Protein AF-A0A096BHY2-F1 (afdb_monomer_lite)

Organism: NCBI:txid1156417

Sequence (132 aa):
MKSKLGFTKENIVASLGFAFFVVCPRMAGMMHVISKHSSISMLYTILLGIVVSIPLLMVMVYVFDKAGVWGTLSFCILTDFISALIMKSVSIRAGIETFVIAIFVVIGVKLTPYISSKIIFNEQEKKQEIAK

pLDDT: mean 81.13, std 15.13, range [37.31, 93.56]

Structure (mmCIF, N/CA/C/O backbone):
data_AF-A0A096BHY2-F1
#
_entry.id   AF-A0A096BHY2-F1
#
loop_
_atom_site.group_PDB
_atom_site.id
_atom_site.type_symbol
_atom_site.label_atom_id
_atom_site.label_alt_id
_atom_site.label_comp_id
_atom_site.label_asym_id
_atom_site.label_entity_id
_atom_site.label_seq_id
_atom_site.pdbx_PDB_ins_code
_atom_site.Cartn_x
_atom_site.Cartn_y
_atom_site.Cartn_z
_atom_site.occupancy
_atom_site.B_iso_or_equiv
_atom_site.auth_seq_id
_atom_site.auth_comp_id
_atom_site.auth_asym_id
_atom_site.auth_atom_id
_atom_site.pdbx_PDB_model_num
ATOM 1 N N . MET A 1 1 ? -9.028 19.621 19.488 1.00 42.31 1 MET A N 1
ATOM 2 C CA . M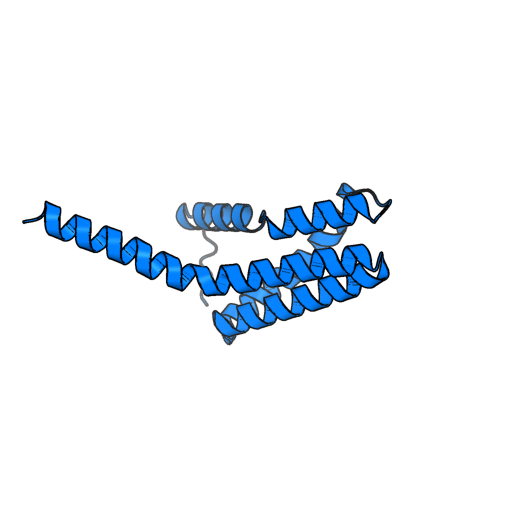ET A 1 1 ? -8.467 18.273 19.720 1.00 42.31 1 MET A CA 1
ATOM 3 C C . MET A 1 1 ? -7.516 18.348 20.911 1.00 42.31 1 MET A C 1
ATOM 5 O O . MET A 1 1 ? -6.440 18.911 20.776 1.00 42.31 1 MET A O 1
ATOM 9 N N . LYS A 1 2 ? -7.935 17.912 22.107 1.00 38.09 2 LYS A N 1
ATOM 10 C CA . LYS A 1 2 ? -7.068 17.923 23.297 1.00 38.09 2 LYS A CA 1
ATOM 11 C C . LYS A 1 2 ? -6.253 16.628 23.260 1.00 38.09 2 LYS A C 1
ATOM 13 O O . LYS A 1 2 ? -6.783 15.569 23.581 1.00 38.09 2 LYS A O 1
ATOM 18 N N . SER A 1 3 ? -5.012 16.690 22.783 1.00 46.00 3 SER A N 1
ATOM 19 C CA . SER A 1 3 ? -4.110 15.539 22.769 1.00 46.00 3 SER A CA 1
ATOM 20 C C . SER A 1 3 ? -3.745 15.174 24.209 1.00 46.00 3 SER A C 1
ATOM 22 O O . SER A 1 3 ? -2.844 15.748 24.815 1.00 46.00 3 SER A O 1
ATOM 24 N N . LYS A 1 4 ? -4.445 14.194 24.789 1.00 51.47 4 LYS A N 1
ATOM 25 C CA . LYS A 1 4 ? -3.861 13.419 25.886 1.00 51.47 4 LYS A CA 1
ATOM 26 C C . LYS A 1 4 ? -2.803 12.518 25.257 1.00 51.47 4 LYS A C 1
ATOM 28 O O . LYS A 1 4 ? -3.075 11.378 24.900 1.00 51.47 4 LYS A O 1
ATOM 33 N N . LEU A 1 5 ? -1.608 13.075 25.077 1.00 52.22 5 LEU A N 1
ATOM 34 C CA . LEU A 1 5 ? -0.400 12.338 24.727 1.00 52.22 5 LEU A CA 1
ATOM 35 C C . LEU A 1 5 ? -0.001 11.499 25.957 1.00 52.22 5 LEU A C 1
ATOM 37 O O . LEU A 1 5 ? 0.875 11.867 26.729 1.00 52.22 5 LEU A O 1
ATOM 41 N N . GLY A 1 6 ? -0.763 10.440 26.223 1.00 57.19 6 GLY A N 1
ATOM 42 C CA . GLY A 1 6 ? -0.562 9.528 27.342 1.00 57.19 6 GLY A CA 1
ATOM 43 C C . GLY A 1 6 ? -0.295 8.127 26.817 1.00 57.19 6 GLY A C 1
ATOM 44 O O . GLY A 1 6 ? -1.021 7.637 25.952 1.00 57.19 6 GLY A O 1
ATOM 45 N N . PHE A 1 7 ? 0.742 7.481 27.338 1.00 66.25 7 PHE A N 1
ATOM 46 C CA . PHE A 1 7 ? 1.096 6.101 27.015 1.00 66.25 7 PHE A CA 1
ATOM 47 C C . PHE A 1 7 ? 0.142 5.146 27.759 1.00 66.25 7 PHE A C 1
ATOM 49 O O . PHE A 1 7 ? 0.489 4.565 28.783 1.00 66.25 7 PHE A O 1
ATOM 56 N N . THR A 1 8 ? -1.114 5.064 27.314 1.00 86.69 8 THR A N 1
ATOM 57 C CA . THR A 1 8 ? -2.103 4.124 27.866 1.00 86.69 8 THR A CA 1
ATOM 58 C C . THR A 1 8 ? -2.066 2.801 27.102 1.00 86.69 8 THR A C 1
ATOM 60 O O . THR A 1 8 ? -1.606 2.746 25.957 1.00 86.69 8 THR A O 1
ATOM 63 N N . LYS A 1 9 ? -2.539 1.712 27.723 1.00 83.81 9 LYS A N 1
ATOM 64 C CA . LYS A 1 9 ? -2.526 0.371 27.110 1.00 83.81 9 LYS A CA 1
ATOM 65 C C . LYS A 1 9 ? -3.289 0.351 25.783 1.00 83.81 9 LYS A C 1
ATOM 67 O O . LYS A 1 9 ? -2.850 -0.283 24.829 1.00 83.81 9 LYS A O 1
ATOM 72 N N . GLU A 1 10 ? -4.384 1.097 25.703 1.00 87.19 10 GLU A N 1
ATOM 73 C CA . GLU A 1 10 ? -5.243 1.197 24.524 1.00 87.19 10 GLU A CA 1
ATOM 74 C C . GLU A 1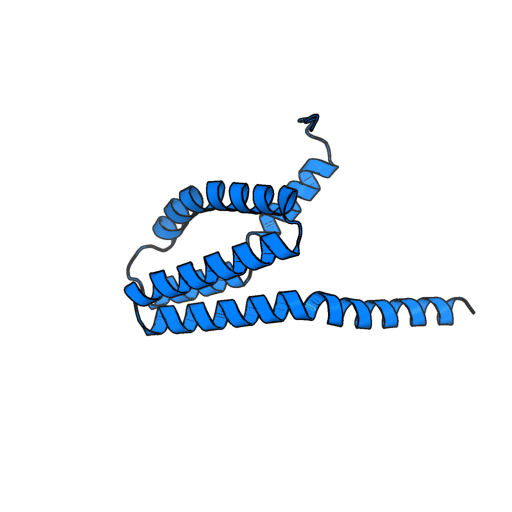 10 ? -4.504 1.864 23.357 1.00 87.19 10 GLU A C 1
ATOM 76 O O . GLU A 1 10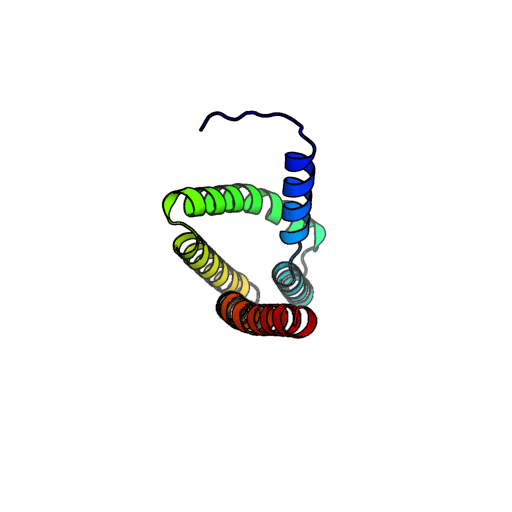 ? -4.551 1.367 22.233 1.00 87.19 10 GLU A O 1
ATOM 81 N N . ASN A 1 11 ? -3.751 2.937 23.630 1.00 83.50 11 ASN A N 1
ATOM 82 C CA . ASN A 1 11 ? -2.966 3.638 22.612 1.00 83.50 11 ASN A CA 1
ATOM 83 C C . ASN A 1 11 ? -1.853 2.751 22.040 1.00 83.50 11 ASN A C 1
ATOM 85 O O . ASN A 1 11 ? -1.595 2.798 20.837 1.00 83.50 11 ASN A O 1
ATOM 89 N N . ILE A 1 12 ? -1.219 1.918 22.872 1.00 88.00 12 ILE A N 1
ATOM 90 C CA . ILE A 1 12 ? -0.191 0.965 22.422 1.00 88.00 12 ILE A CA 1
ATOM 91 C C . ILE A 1 12 ? -0.813 -0.095 21.514 1.00 88.00 12 ILE A C 1
ATOM 93 O O . ILE A 1 12 ? -0.302 -0.338 20.423 1.00 88.00 12 ILE A O 1
ATOM 97 N N . VAL A 1 13 ? -1.926 -0.702 21.936 1.00 91.44 13 VAL A N 1
ATOM 98 C CA . VAL A 1 13 ? -2.605 -1.750 21.158 1.00 91.44 13 VAL A CA 1
ATOM 99 C C . VAL A 1 13 ? -3.096 -1.200 19.818 1.00 91.44 13 VAL A C 1
ATOM 101 O O . VAL A 1 13 ? -2.865 -1.826 18.784 1.00 91.44 13 VAL A O 1
ATOM 104 N N . ALA A 1 14 ? -3.701 -0.010 19.808 1.00 87.31 14 ALA A N 1
ATOM 105 C CA . ALA A 1 14 ? -4.151 0.638 18.579 1.00 87.31 14 ALA A CA 1
ATOM 106 C C . ALA A 1 14 ? -2.980 0.971 17.640 1.00 87.31 14 ALA A C 1
ATOM 108 O O . ALA A 1 14 ? -3.047 0.682 16.445 1.00 87.31 14 ALA A O 1
ATOM 109 N N . SER A 1 15 ? -1.885 1.519 18.180 1.00 87.88 15 SER A N 1
ATOM 110 C CA . SER A 1 15 ? -0.686 1.845 17.394 1.00 87.88 15 SER A CA 1
ATOM 111 C C . SER A 1 15 ? -0.046 0.596 16.796 1.00 87.88 15 SER A C 1
ATOM 113 O O . SER A 1 15 ? 0.351 0.600 15.633 1.00 87.88 15 SER A O 1
ATOM 115 N N . LEU A 1 16 ? 0.022 -0.490 17.566 1.00 90.69 16 LEU A N 1
ATOM 116 C CA . LEU A 1 16 ? 0.590 -1.753 17.112 1.00 90.69 16 LEU A CA 1
ATOM 117 C C . LEU A 1 16 ? -0.289 -2.409 16.039 1.00 90.69 16 LEU A C 1
ATOM 119 O O . LEU A 1 16 ? 0.225 -2.860 15.019 1.00 90.69 16 LEU A O 1
ATOM 123 N N . GLY A 1 17 ? -1.612 -2.402 16.229 1.00 89.00 17 GLY A N 1
ATOM 124 C CA . GLY A 1 17 ? -2.562 -2.874 15.223 1.00 89.00 17 GLY A CA 1
ATOM 125 C C . GLY A 1 17 ? -2.445 -2.095 13.912 1.00 89.00 17 GLY A C 1
ATOM 126 O O . GLY A 1 17 ? -2.377 -2.698 12.842 1.00 89.00 17 GLY A O 1
ATOM 127 N N . PHE A 1 18 ? -2.333 -0.766 13.991 1.00 84.62 18 PHE A N 1
ATOM 128 C CA . PHE A 1 18 ? -2.100 0.072 12.817 1.00 84.62 18 PHE A CA 1
ATOM 129 C C . PHE A 1 18 ? -0.758 -0.247 12.142 1.00 84.62 18 PHE A C 1
ATOM 131 O O . PHE A 1 18 ? -0.718 -0.417 10.926 1.00 84.62 18 PHE A O 1
ATOM 138 N N . ALA A 1 19 ? 0.325 -0.399 12.911 1.00 86.56 19 ALA A N 1
ATOM 139 C CA . ALA A 1 19 ? 1.645 -0.734 12.376 1.00 86.56 19 ALA A CA 1
ATOM 140 C C . ALA A 1 19 ? 1.648 -2.072 11.617 1.00 86.56 19 ALA A C 1
ATOM 142 O O . ALA A 1 19 ? 2.203 -2.153 10.521 1.00 86.56 19 ALA A O 1
ATOM 143 N N . PHE A 1 20 ? 0.982 -3.102 12.147 1.00 85.81 20 PHE A N 1
ATOM 144 C CA . PHE A 1 20 ? 0.826 -4.370 11.433 1.00 85.81 20 PHE A CA 1
ATOM 145 C C . PHE A 1 20 ? -0.058 -4.240 10.193 1.00 85.81 20 PHE A C 1
ATOM 147 O O . PHE A 1 20 ? 0.242 -4.853 9.174 1.00 85.81 20 PHE A O 1
ATOM 154 N N . PHE A 1 21 ? -1.106 -3.416 10.239 1.00 83.31 21 PHE A N 1
ATOM 155 C CA . PHE A 1 21 ? -1.977 -3.198 9.085 1.00 83.31 21 PHE A CA 1
ATOM 156 C C . PHE A 1 21 ? -1.272 -2.475 7.926 1.00 83.31 21 PHE A C 1
ATOM 158 O O . PHE A 1 21 ? -1.571 -2.742 6.763 1.00 83.31 21 PHE A O 1
ATOM 165 N N . VAL A 1 22 ? -0.306 -1.595 8.220 1.00 84.94 22 VAL A N 1
ATOM 166 C CA . VAL A 1 22 ? 0.539 -0.959 7.192 1.00 84.94 22 VAL A CA 1
ATOM 167 C C . VAL A 1 22 ? 1.301 -2.015 6.377 1.00 84.94 22 VAL A C 1
ATOM 169 O O . VAL A 1 22 ? 1.447 -1.862 5.160 1.00 84.94 22 VAL A O 1
ATOM 172 N N . VAL A 1 23 ? 1.712 -3.123 7.008 1.00 86.00 23 VAL A N 1
ATOM 173 C CA . VAL A 1 23 ? 2.281 -4.293 6.323 1.00 86.00 23 VAL A CA 1
ATOM 174 C C . VAL A 1 23 ? 1.150 -5.095 5.673 1.00 86.00 23 VAL A C 1
ATOM 176 O O . VAL A 1 23 ? 0.640 -6.078 6.202 1.00 86.00 23 VAL A O 1
ATOM 179 N N . CYS A 1 24 ? 0.733 -4.643 4.496 1.00 85.44 24 CYS A N 1
ATOM 180 C CA . CYS A 1 24 ? -0.413 -5.183 3.772 1.00 85.44 24 CYS A CA 1
ATOM 181 C C . CYS A 1 24 ? 0.004 -5.934 2.491 1.00 85.44 24 CYS A C 1
ATOM 183 O O . CYS A 1 24 ? 1.081 -5.678 1.935 1.00 85.44 24 CYS A O 1
ATOM 185 N N . PRO A 1 25 ? -0.861 -6.817 1.945 1.00 84.12 25 PRO A N 1
ATOM 186 C CA . PRO A 1 25 ? -0.577 -7.552 0.706 1.00 84.12 25 PRO A CA 1
ATOM 187 C C . PRO A 1 25 ? -0.259 -6.639 -0.489 1.00 84.12 25 PRO A C 1
ATOM 189 O O . PRO A 1 25 ? 0.520 -7.016 -1.361 1.00 84.12 25 PRO A O 1
ATOM 192 N N . ARG A 1 26 ? -0.790 -5.407 -0.516 1.00 87.62 26 ARG A N 1
ATOM 193 C CA . ARG A 1 26 ? -0.460 -4.405 -1.542 1.00 87.62 26 ARG A CA 1
ATOM 194 C C . ARG A 1 26 ? 1.021 -4.012 -1.511 1.00 87.62 26 ARG A C 1
ATOM 196 O O . ARG A 1 26 ? 1.643 -3.913 -2.567 1.00 87.62 26 ARG A O 1
ATOM 203 N N . MET A 1 27 ? 1.596 -3.815 -0.321 1.00 88.81 27 MET A N 1
ATOM 204 C CA . MET A 1 27 ? 3.020 -3.494 -0.169 1.00 88.81 27 MET A CA 1
ATOM 205 C C . MET A 1 27 ? 3.893 -4.667 -0.630 1.00 88.81 27 MET A C 1
ATOM 207 O O . MET A 1 27 ? 4.858 -4.454 -1.364 1.00 88.81 27 MET A O 1
ATOM 211 N N . ALA A 1 28 ? 3.503 -5.900 -0.292 1.00 87.25 28 ALA A N 1
ATOM 212 C CA . ALA A 1 28 ? 4.175 -7.112 -0.764 1.00 87.25 28 ALA A CA 1
ATOM 213 C C . ALA A 1 28 ? 4.119 -7.255 -2.299 1.00 87.25 28 ALA A C 1
ATOM 215 O O . ALA A 1 28 ? 5.125 -7.588 -2.927 1.00 87.25 28 ALA A O 1
ATOM 216 N N . GLY A 1 29 ? 2.977 -6.938 -2.918 1.00 87.50 29 GLY A N 1
ATOM 217 C CA . GLY A 1 29 ? 2.831 -6.922 -4.376 1.00 87.50 29 GLY A CA 1
ATOM 218 C C . GLY A 1 29 ? 3.779 -5.926 -5.048 1.00 87.50 29 GLY A C 1
ATOM 219 O O . GLY A 1 29 ? 4.496 -6.286 -5.977 1.00 87.50 29 GLY A O 1
ATOM 220 N N . MET A 1 30 ? 3.866 -4.696 -4.533 1.00 88.25 30 MET A N 1
ATOM 221 C CA . MET A 1 30 ? 4.806 -3.691 -5.052 1.00 88.25 30 MET A CA 1
ATOM 222 C C . MET A 1 30 ? 6.265 -4.108 -4.878 1.00 88.25 30 MET A C 1
ATOM 224 O O . MET A 1 30 ? 7.075 -3.933 -5.783 1.00 88.25 30 MET A O 1
ATOM 228 N N . MET A 1 31 ? 6.590 -4.705 -3.736 1.00 88.94 31 MET A N 1
ATOM 229 C CA . MET A 1 31 ? 7.901 -5.281 -3.461 1.00 88.94 31 MET A CA 1
ATOM 230 C C . MET A 1 31 ? 8.281 -6.349 -4.499 1.00 88.94 31 MET A C 1
ATOM 232 O O . MET A 1 31 ? 9.383 -6.298 -5.049 1.00 88.94 31 MET A O 1
ATOM 236 N N . HIS A 1 32 ? 7.357 -7.253 -4.839 1.00 88.69 32 HIS A N 1
ATOM 237 C CA . HIS A 1 32 ? 7.566 -8.244 -5.895 1.00 88.69 32 HIS A CA 1
ATOM 238 C C . HIS A 1 32 ? 7.837 -7.583 -7.256 1.00 88.69 32 HIS A C 1
ATOM 240 O O . HIS A 1 32 ? 8.851 -7.887 -7.889 1.00 88.69 32 HIS A O 1
ATOM 246 N N . VAL A 1 33 ? 6.991 -6.630 -7.665 1.00 89.06 33 VAL A N 1
ATOM 247 C CA . VAL A 1 33 ? 7.130 -5.901 -8.939 1.00 89.06 33 VAL A CA 1
ATOM 248 C C . VAL A 1 33 ? 8.487 -5.198 -9.030 1.00 89.06 33 VAL A C 1
ATOM 250 O O . VAL A 1 33 ? 9.185 -5.325 -10.037 1.00 89.06 33 VAL A O 1
ATOM 253 N N . ILE A 1 34 ? 8.896 -4.498 -7.966 1.00 88.12 34 ILE A N 1
ATOM 254 C CA . ILE A 1 34 ? 10.184 -3.797 -7.906 1.00 88.12 34 ILE A CA 1
ATOM 255 C C . ILE A 1 34 ? 11.335 -4.797 -8.016 1.00 88.12 34 ILE A C 1
ATOM 257 O O . ILE A 1 34 ? 12.214 -4.597 -8.844 1.00 88.12 34 ILE A O 1
ATOM 261 N N . SER A 1 35 ? 11.319 -5.894 -7.254 1.00 88.19 35 SER A N 1
ATOM 262 C CA . SER A 1 35 ? 12.403 -6.891 -7.295 1.00 88.19 35 SER A CA 1
ATOM 263 C C . SER A 1 35 ? 12.559 -7.577 -8.656 1.00 88.19 35 SER A C 1
ATOM 265 O O . SER A 1 35 ? 13.652 -7.999 -9.019 1.00 88.19 35 SER A O 1
ATOM 267 N N . LYS A 1 36 ? 11.464 -7.683 -9.416 1.00 86.44 36 LYS A N 1
ATOM 268 C CA . LYS A 1 36 ? 11.421 -8.343 -10.723 1.00 86.44 36 LYS A CA 1
ATOM 269 C C . LYS A 1 36 ? 11.838 -7.420 -11.867 1.00 86.44 36 LYS A C 1
ATOM 271 O O . LYS A 1 36 ? 12.391 -7.888 -12.860 1.00 86.44 36 LYS A O 1
ATOM 276 N N . HIS A 1 37 ? 11.537 -6.127 -11.754 1.00 85.81 37 HIS A N 1
ATOM 277 C CA . HIS A 1 37 ? 11.698 -5.158 -12.840 1.00 85.81 37 HIS A CA 1
ATOM 278 C C . HIS A 1 37 ? 12.734 -4.059 -12.566 1.00 85.81 37 HIS A C 1
ATOM 280 O O . HIS A 1 37 ? 13.014 -3.272 -13.467 1.00 85.81 37 HIS A O 1
ATOM 286 N N . SER A 1 38 ? 13.316 -4.007 -11.368 1.00 80.31 38 SER A N 1
ATOM 287 C CA . SER A 1 38 ? 14.357 -3.055 -10.981 1.00 80.31 38 SER A CA 1
ATOM 288 C C . SER A 1 38 ? 15.605 -3.788 -10.492 1.00 80.31 38 SER A C 1
ATOM 290 O O . SER A 1 38 ? 15.516 -4.793 -9.795 1.00 80.31 38 SER A O 1
ATOM 292 N N . SER A 1 39 ? 16.781 -3.260 -10.830 1.00 78.44 39 SER A N 1
ATOM 293 C CA . SER A 1 39 ? 18.083 -3.752 -10.357 1.00 78.44 39 SER A CA 1
ATOM 294 C C . SER A 1 39 ? 18.539 -3.099 -9.042 1.00 78.44 39 SER A C 1
ATOM 296 O O . SER A 1 39 ? 19.655 -3.339 -8.583 1.00 78.44 39 SER A O 1
ATOM 298 N N . ILE A 1 40 ? 17.700 -2.249 -8.440 1.00 81.38 40 ILE A N 1
ATOM 299 C CA . ILE A 1 40 ? 18.015 -1.498 -7.218 1.00 81.38 40 ILE A CA 1
ATOM 300 C C . ILE A 1 40 ? 17.828 -2.395 -5.989 1.00 81.38 40 ILE A C 1
ATOM 302 O O . ILE A 1 40 ? 16.907 -3.211 -5.932 1.00 81.38 40 ILE A O 1
ATOM 306 N N . SER A 1 41 ? 18.684 -2.227 -4.975 1.00 86.75 41 SER A N 1
ATOM 307 C CA . SER A 1 41 ? 18.539 -2.978 -3.728 1.00 86.75 41 SER A CA 1
ATOM 308 C C . SER A 1 41 ? 17.209 -2.647 -3.041 1.00 86.75 41 SER A C 1
ATOM 310 O O . SER A 1 41 ? 16.851 -1.489 -2.810 1.00 86.75 41 SER A O 1
ATOM 312 N N . MET A 1 42 ? 16.472 -3.697 -2.691 1.00 86.06 42 MET A N 1
ATOM 313 C CA . MET A 1 42 ? 15.131 -3.590 -2.120 1.00 86.06 42 MET A CA 1
ATOM 314 C C . MET A 1 42 ? 15.123 -2.816 -0.796 1.00 86.06 42 MET A C 1
ATOM 316 O O . MET A 1 42 ? 14.240 -1.997 -0.554 1.00 86.06 42 MET A O 1
ATOM 320 N N . LEU A 1 43 ? 16.149 -3.032 0.035 1.00 87.62 43 LEU A N 1
ATOM 321 C CA . LEU A 1 43 ? 16.335 -2.320 1.300 1.00 87.62 43 LEU A CA 1
ATOM 322 C C . LEU A 1 43 ? 16.473 -0.810 1.093 1.00 87.62 43 LEU A C 1
ATOM 324 O O . LEU A 1 43 ? 15.859 -0.038 1.826 1.00 87.62 43 LEU A O 1
ATOM 328 N N . TYR A 1 44 ? 17.237 -0.385 0.085 1.00 88.94 44 TYR A N 1
ATOM 329 C CA . TYR A 1 44 ? 17.428 1.034 -0.195 1.00 88.94 44 TYR A CA 1
ATOM 330 C C . TYR A 1 44 ? 16.133 1.690 -0.685 1.00 88.94 44 TYR A C 1
ATOM 332 O O . TYR A 1 44 ? 15.757 2.761 -0.206 1.00 88.94 44 TYR A O 1
ATOM 340 N N . THR A 1 45 ? 15.401 1.012 -1.576 1.00 88.38 45 THR A N 1
ATOM 341 C CA . THR A 1 45 ? 14.091 1.478 -2.049 1.00 88.38 45 THR A CA 1
ATOM 342 C C . THR A 1 45 ? 13.085 1.618 -0.907 1.00 88.38 45 THR A C 1
ATOM 344 O O . THR A 1 45 ? 12.365 2.613 -0.858 1.00 88.38 45 THR A O 1
ATOM 347 N N . ILE A 1 46 ? 13.052 0.670 0.035 1.00 89.12 46 ILE A N 1
ATOM 348 C CA . ILE A 1 46 ? 12.164 0.743 1.205 1.00 89.12 46 ILE A CA 1
ATOM 349 C C . ILE A 1 46 ? 12.558 1.904 2.113 1.00 89.12 46 ILE A C 1
ATOM 351 O O . ILE A 1 46 ? 11.686 2.665 2.520 1.00 89.12 46 ILE A O 1
ATOM 355 N N . LEU A 1 47 ? 13.848 2.074 2.412 1.00 90.75 47 LEU A N 1
ATOM 356 C CA . LEU A 1 47 ? 14.306 3.122 3.323 1.00 90.75 47 LEU A CA 1
ATOM 357 C C . LEU A 1 47 ? 13.941 4.520 2.800 1.00 90.75 47 LEU A C 1
ATOM 359 O O . LEU A 1 47 ? 13.378 5.325 3.540 1.00 90.75 47 LEU A O 1
ATOM 363 N N . LEU A 1 48 ? 14.184 4.782 1.511 1.00 90.00 48 LEU A N 1
ATOM 364 C CA . LEU A 1 48 ? 13.759 6.030 0.869 1.00 90.00 48 LEU A CA 1
ATOM 365 C C . LEU A 1 48 ? 12.232 6.143 0.780 1.00 90.00 48 LEU A C 1
ATOM 367 O O . LEU A 1 48 ? 11.672 7.213 1.021 1.00 90.00 48 LEU A O 1
ATOM 371 N N . GLY A 1 49 ? 11.552 5.037 0.475 1.00 88.94 49 GLY A N 1
ATOM 372 C CA . GLY A 1 49 ? 10.095 4.975 0.425 1.00 88.94 49 GLY A CA 1
ATOM 373 C C . GLY A 1 49 ? 9.446 5.339 1.760 1.00 88.94 49 GLY A C 1
ATOM 374 O O . GLY A 1 49 ? 8.460 6.071 1.771 1.00 88.94 49 GLY A O 1
ATOM 375 N N . ILE A 1 50 ? 10.023 4.907 2.886 1.00 91.12 50 ILE A N 1
ATOM 376 C CA . ILE A 1 50 ? 9.518 5.207 4.232 1.00 91.12 50 ILE A CA 1
ATOM 377 C C . ILE A 1 50 ? 9.516 6.716 4.486 1.00 91.12 50 ILE A C 1
ATOM 379 O O . ILE A 1 50 ? 8.490 7.251 4.911 1.00 91.12 50 ILE A O 1
ATOM 383 N N . VAL A 1 51 ? 10.611 7.407 4.149 1.00 93.38 51 VAL A N 1
ATOM 384 C CA . VAL A 1 51 ? 10.747 8.866 4.320 1.00 93.38 51 VAL A CA 1
ATOM 385 C C . VAL A 1 51 ? 9.623 9.618 3.608 1.00 93.38 51 VAL A C 1
ATOM 387 O O . VAL A 1 51 ? 9.078 10.570 4.160 1.00 93.38 51 VAL A O 1
ATOM 390 N N . VAL A 1 52 ? 9.230 9.163 2.416 1.00 91.06 52 VAL A N 1
ATOM 391 C CA . VAL A 1 52 ? 8.128 9.759 1.643 1.00 91.06 52 VAL A CA 1
ATOM 392 C C . VAL A 1 52 ? 6.754 9.268 2.118 1.00 91.06 52 VAL A C 1
ATOM 394 O O . VAL A 1 52 ? 5.777 10.013 2.078 1.00 91.06 52 VAL A O 1
ATOM 397 N N . SER A 1 53 ? 6.647 8.032 2.603 1.00 90.75 53 SER A N 1
ATOM 398 C CA . SER A 1 53 ? 5.370 7.459 3.040 1.00 90.75 53 SER A CA 1
ATOM 399 C C . SER A 1 53 ? 4.857 8.041 4.359 1.00 90.75 53 SER A C 1
ATOM 401 O O . SER A 1 53 ? 3.648 8.176 4.513 1.00 90.75 53 SER A O 1
ATOM 403 N N . ILE A 1 54 ? 5.738 8.440 5.285 1.00 92.12 54 ILE A N 1
ATOM 404 C CA . ILE A 1 54 ? 5.347 9.062 6.561 1.00 92.12 54 ILE A CA 1
ATOM 405 C C . ILE A 1 54 ? 4.502 10.331 6.339 1.00 92.12 54 ILE A C 1
ATOM 407 O O . ILE A 1 54 ? 3.387 10.391 6.865 1.00 92.12 54 ILE A O 1
ATOM 411 N N . PRO A 1 55 ? 4.944 11.336 5.553 1.00 92.62 55 PRO A N 1
ATOM 412 C CA . PRO A 1 55 ? 4.118 12.510 5.289 1.00 92.62 55 PRO A CA 1
ATOM 413 C C . PRO A 1 55 ? 2.850 12.157 4.504 1.00 92.62 55 PRO A C 1
ATOM 415 O O . PRO A 1 55 ? 1.797 12.725 4.779 1.00 92.62 55 PRO A O 1
ATOM 418 N N . LEU A 1 56 ? 2.900 11.181 3.591 1.00 91.81 56 LEU A N 1
ATOM 419 C CA . LEU A 1 56 ? 1.709 10.714 2.871 1.00 91.81 56 LEU A CA 1
ATOM 420 C C . LEU A 1 56 ? 0.659 10.093 3.804 1.00 91.81 56 LEU A C 1
ATOM 422 O O . LEU A 1 56 ? -0.533 10.349 3.638 1.00 91.81 56 LEU A O 1
ATOM 426 N N . LEU A 1 57 ? 1.086 9.320 4.804 1.00 91.06 57 LEU A N 1
ATOM 427 C CA . LEU A 1 57 ? 0.201 8.768 5.831 1.00 91.06 57 LEU A CA 1
ATOM 428 C C . LEU A 1 57 ? -0.427 9.882 6.674 1.00 91.06 57 LEU A C 1
ATOM 430 O O . LEU A 1 57 ? -1.623 9.830 6.952 1.00 91.06 57 LEU A O 1
ATOM 434 N N . MET A 1 58 ? 0.335 10.924 7.019 1.00 91.69 58 MET A N 1
ATOM 435 C CA . MET A 1 58 ? -0.213 12.092 7.720 1.00 91.69 58 MET A CA 1
ATOM 436 C C . MET A 1 58 ? -1.271 12.817 6.880 1.00 91.69 58 MET A C 1
ATOM 438 O O . MET A 1 58 ? -2.322 13.183 7.406 1.00 91.69 58 MET A O 1
ATOM 442 N N . VAL A 1 59 ? -1.043 12.964 5.570 1.00 93.56 59 VAL A N 1
ATOM 443 C CA . VAL A 1 59 ? -2.047 13.510 4.640 1.00 93.56 59 VAL A CA 1
ATOM 444 C C . VAL A 1 59 ? -3.284 12.615 4.592 1.00 93.56 59 VAL A C 1
ATOM 446 O O . VAL A 1 59 ? -4.395 13.125 4.673 1.00 93.56 59 VAL A O 1
ATOM 449 N N . MET A 1 60 ? -3.124 11.292 4.525 1.00 89.12 60 MET A N 1
ATOM 450 C CA . MET A 1 60 ? -4.247 10.348 4.521 1.00 89.12 60 MET A CA 1
ATOM 451 C C . MET A 1 60 ? -5.119 10.487 5.779 1.00 89.12 60 MET A C 1
ATOM 453 O O . MET A 1 60 ? -6.346 10.522 5.674 1.00 89.12 60 MET A O 1
ATOM 457 N N . VAL A 1 61 ? -4.497 10.608 6.957 1.00 90.00 61 VAL A N 1
ATOM 458 C CA . VAL A 1 61 ? -5.203 10.827 8.232 1.00 90.00 61 VAL A CA 1
ATOM 459 C C . VAL A 1 61 ? -5.892 12.192 8.253 1.00 90.00 61 VAL A C 1
ATOM 461 O O . VAL A 1 61 ? -7.039 12.294 8.680 1.00 90.00 61 VAL A O 1
ATOM 464 N N . TYR A 1 62 ? -5.239 13.235 7.740 1.00 92.44 62 TYR A N 1
ATOM 465 C CA . TYR A 1 62 ? -5.846 14.561 7.616 1.00 92.44 62 TYR A CA 1
ATOM 466 C C . TYR A 1 62 ? -7.065 14.558 6.678 1.00 92.44 62 TYR A C 1
ATOM 468 O O . TYR A 1 62 ? -8.104 15.139 6.992 1.00 92.44 62 TYR A O 1
ATOM 476 N N . VAL A 1 63 ? -6.969 13.863 5.541 1.00 90.44 63 VAL A N 1
ATOM 477 C CA . VAL A 1 63 ? -8.090 13.676 4.612 1.00 90.44 63 VAL A CA 1
ATOM 478 C C . VAL A 1 63 ? -9.212 12.885 5.282 1.00 90.44 63 VAL A C 1
ATOM 480 O O . VAL A 1 63 ? -10.374 13.233 5.096 1.00 90.44 63 VAL A O 1
ATOM 483 N N . PHE A 1 64 ? -8.891 11.877 6.096 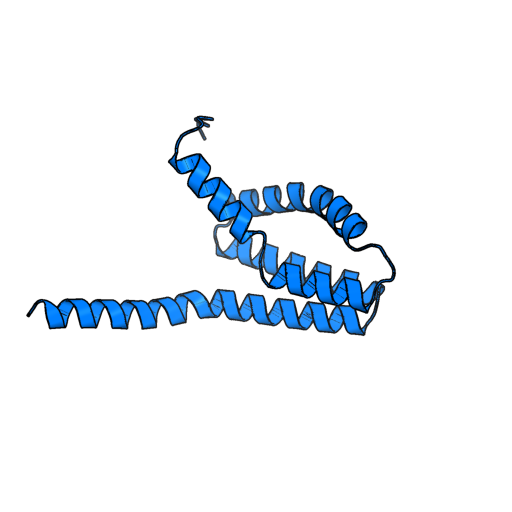1.00 87.75 64 PHE A N 1
ATOM 484 C CA . PHE A 1 64 ? -9.893 11.122 6.850 1.00 87.75 64 PHE A CA 1
ATOM 485 C C . PHE A 1 64 ? -10.665 12.005 7.831 1.00 87.75 64 PHE A C 1
ATOM 487 O O . PHE A 1 64 ? -11.891 11.939 7.876 1.00 87.75 64 PHE A O 1
ATOM 494 N N . ASP A 1 65 ? -9.967 12.875 8.561 1.00 88.25 65 ASP A N 1
ATOM 495 C CA . ASP A 1 65 ? -10.588 13.817 9.499 1.00 88.25 65 ASP A CA 1
ATOM 496 C C . ASP A 1 65 ? -11.545 14.799 8.796 1.00 88.25 65 ASP A C 1
ATOM 498 O O . ASP A 1 65 ? -12.594 15.150 9.334 1.00 88.25 65 ASP A O 1
ATOM 502 N N . LYS A 1 66 ? -11.220 15.222 7.565 1.00 89.75 66 LYS A N 1
ATOM 503 C CA . LYS A 1 66 ? -11.998 16.232 6.824 1.00 89.75 66 LYS A CA 1
ATOM 504 C C . LYS A 1 66 ? -13.082 15.675 5.909 1.00 89.75 66 LYS A C 1
ATOM 506 O O . LYS A 1 66 ? -14.151 16.269 5.807 1.00 89.75 66 LYS A O 1
ATOM 511 N N . ALA A 1 67 ? -12.794 14.591 5.204 1.00 84.19 67 ALA A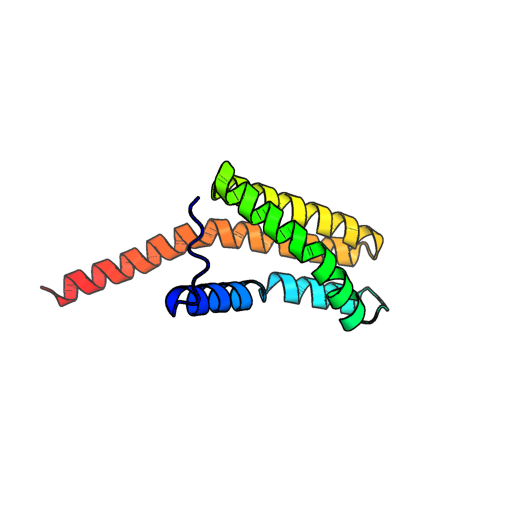 N 1
ATOM 512 C CA . ALA A 1 67 ? -13.620 14.051 4.124 1.00 84.19 67 ALA A CA 1
ATOM 513 C C . ALA A 1 67 ? -14.147 12.636 4.425 1.00 84.19 67 ALA A C 1
ATOM 515 O O . ALA A 1 67 ? -14.837 12.035 3.595 1.00 84.19 67 ALA A O 1
ATOM 516 N N . GLY A 1 68 ? -13.838 12.106 5.613 1.00 85.19 68 GLY A N 1
ATOM 517 C CA . GLY A 1 68 ? -14.284 10.799 6.071 1.00 85.19 68 GLY A CA 1
ATOM 518 C C . GLY A 1 68 ? -13.763 9.645 5.215 1.00 85.19 68 GLY A C 1
ATOM 519 O O . GLY A 1 68 ? -12.844 9.776 4.405 1.00 85.19 68 GLY A O 1
ATOM 520 N N . VAL A 1 69 ? -14.404 8.488 5.376 1.00 79.75 69 VAL A N 1
ATOM 521 C CA . VAL A 1 69 ? -13.996 7.225 4.741 1.00 79.75 69 VAL A CA 1
ATOM 522 C C . VAL A 1 69 ? -13.953 7.332 3.212 1.00 79.75 69 VAL A C 1
ATOM 524 O O . VAL A 1 69 ? -13.009 6.854 2.586 1.00 79.75 69 VAL A O 1
ATOM 527 N N . TRP A 1 70 ? -14.951 7.976 2.599 1.00 80.50 70 TRP A N 1
ATOM 528 C CA . TRP A 1 70 ? -15.049 8.086 1.140 1.00 80.50 70 TRP A CA 1
ATOM 529 C C . TRP A 1 70 ? -13.977 9.001 0.542 1.00 80.50 70 TRP A C 1
ATOM 531 O O . TRP A 1 70 ? -13.449 8.687 -0.525 1.00 80.50 70 TRP A O 1
ATOM 541 N N . GLY A 1 71 ? -13.622 10.091 1.231 1.00 85.62 71 GLY A N 1
ATOM 542 C CA . GLY A 1 71 ? -12.538 10.979 0.811 1.00 85.62 71 GLY A CA 1
ATOM 543 C C . GLY A 1 71 ? -11.159 10.340 0.958 1.00 85.62 71 GLY A C 1
ATOM 544 O O . GLY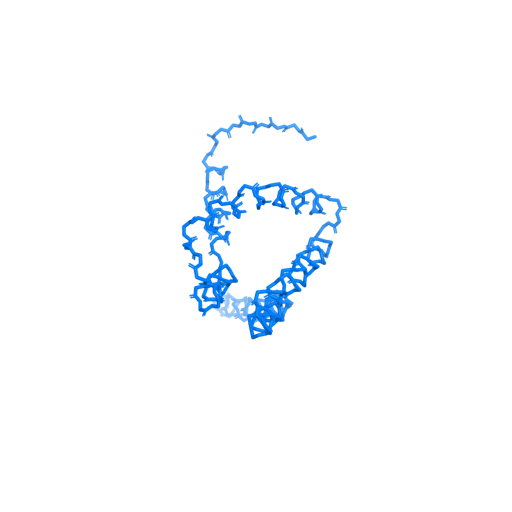 A 1 71 ? -10.311 10.471 0.079 1.00 85.62 71 GLY A O 1
ATOM 545 N N . THR A 1 72 ? -10.936 9.581 2.029 1.00 85.75 72 THR A N 1
ATOM 546 C CA . THR A 1 72 ? -9.694 8.812 2.176 1.00 85.75 72 THR A CA 1
ATOM 547 C C . THR A 1 72 ? -9.586 7.729 1.115 1.00 85.75 72 THR A C 1
ATOM 549 O O . THR A 1 72 ? -8.525 7.562 0.522 1.00 85.75 72 THR A O 1
ATOM 552 N N . LEU A 1 73 ? -10.683 7.028 0.820 1.00 83.69 73 LEU A N 1
ATOM 553 C CA . LEU A 1 73 ? -10.694 5.996 -0.210 1.00 83.69 73 LEU A CA 1
ATOM 554 C C . LEU A 1 73 ? -10.363 6.569 -1.593 1.00 83.69 73 LEU A C 1
ATOM 556 O O . LEU A 1 73 ? -9.545 5.991 -2.305 1.00 83.69 73 LEU A O 1
ATOM 560 N N . SER A 1 74 ? -10.951 7.706 -1.972 1.00 85.88 74 SER A N 1
ATOM 561 C CA . SER A 1 74 ? -10.637 8.351 -3.253 1.00 85.88 74 SER A CA 1
ATOM 562 C C . SER A 1 74 ? -9.185 8.833 -3.315 1.00 85.88 74 SER A C 1
ATOM 564 O O . SER A 1 74 ? -8.533 8.644 -4.343 1.00 85.88 74 SER A O 1
ATOM 566 N N . PHE A 1 75 ? -8.646 9.366 -2.213 1.00 89.38 75 PHE A N 1
ATOM 567 C CA . PHE A 1 75 ? -7.231 9.722 -2.106 1.00 89.38 75 PHE A CA 1
ATOM 568 C C . PHE A 1 75 ? -6.314 8.503 -2.284 1.00 89.38 75 PHE A C 1
ATOM 570 O O . PHE A 1 75 ? -5.392 8.552 -3.096 1.00 89.38 75 PHE A O 1
ATOM 577 N N . CYS A 1 76 ? -6.600 7.388 -1.603 1.00 87.19 76 CYS A N 1
ATOM 578 C CA . CYS A 1 76 ? -5.838 6.146 -1.745 1.00 87.19 76 CYS A CA 1
ATOM 579 C C . CYS A 1 76 ? -5.863 5.625 -3.189 1.00 87.19 76 CYS A C 1
ATOM 581 O O . CYS A 1 76 ? -4.820 5.285 -3.745 1.00 87.19 76 CYS A O 1
ATOM 583 N N . ILE A 1 77 ? -7.035 5.626 -3.829 1.00 88.12 77 ILE A N 1
ATOM 584 C CA . ILE A 1 77 ? -7.171 5.235 -5.238 1.00 88.12 77 ILE A CA 1
ATOM 585 C C . ILE A 1 77 ? -6.278 6.113 -6.116 1.00 88.12 77 ILE A C 1
ATOM 587 O O . ILE A 1 77 ? -5.505 5.599 -6.922 1.00 88.12 77 ILE A O 1
ATOM 591 N N . LEU A 1 78 ? -6.327 7.431 -5.931 1.00 91.50 78 LEU A N 1
ATOM 592 C CA . LEU A 1 78 ? -5.521 8.372 -6.702 1.00 91.50 78 LEU A CA 1
ATOM 593 C C . LEU A 1 78 ? -4.015 8.131 -6.511 1.00 91.50 78 LEU A C 1
ATOM 595 O O . LEU A 1 78 ? -3.275 8.090 -7.495 1.00 91.50 78 LEU A O 1
ATOM 599 N N . THR A 1 79 ? -3.558 7.893 -5.278 1.00 90.62 79 THR A N 1
ATOM 600 C CA . THR A 1 79 ? -2.151 7.550 -5.014 1.00 90.62 79 THR A CA 1
ATOM 601 C C . THR A 1 79 ? -1.730 6.228 -5.658 1.00 90.62 79 THR A C 1
ATOM 603 O O . THR A 1 79 ? -0.593 6.103 -6.115 1.00 90.62 79 THR A O 1
ATOM 606 N N . ASP A 1 80 ? -2.639 5.259 -5.768 1.00 89.62 80 ASP A N 1
ATOM 607 C CA . ASP A 1 80 ? -2.378 3.971 -6.414 1.00 89.62 80 ASP A CA 1
ATOM 608 C C . ASP A 1 80 ? -2.226 4.118 -7.930 1.00 89.62 80 ASP A C 1
ATOM 610 O O . ASP A 1 80 ? -1.303 3.550 -8.517 1.00 89.62 80 ASP A O 1
ATOM 614 N N . PHE A 1 81 ? -3.069 4.943 -8.556 1.00 90.00 81 PHE A N 1
ATOM 615 C CA . PHE A 1 81 ? -2.942 5.296 -9.971 1.00 90.00 81 PHE A CA 1
ATOM 616 C C . PHE A 1 81 ? -1.635 6.036 -10.266 1.00 90.00 81 PHE A C 1
ATOM 618 O O . PHE A 1 81 ? -0.950 5.708 -11.237 1.00 90.00 81 PHE A O 1
ATOM 625 N N . ILE A 1 82 ? -1.258 6.996 -9.415 1.00 92.44 82 ILE A N 1
ATOM 626 C CA . ILE A 1 82 ? 0.029 7.695 -9.529 1.00 92.44 82 ILE A CA 1
ATOM 627 C C . ILE A 1 82 ? 1.178 6.690 -9.417 1.00 92.44 82 ILE A C 1
ATOM 629 O O . ILE A 1 82 ? 2.098 6.718 -10.231 1.00 92.44 82 ILE A O 1
ATOM 633 N N . SER A 1 83 ? 1.107 5.762 -8.461 1.00 90.06 83 SER A N 1
ATOM 634 C CA . SER A 1 83 ? 2.109 4.707 -8.304 1.00 90.06 83 SER A CA 1
ATOM 635 C C . SER A 1 83 ? 2.225 3.841 -9.562 1.00 90.06 83 SER A C 1
ATOM 637 O O . SER A 1 83 ? 3.331 3.654 -10.064 1.00 90.06 83 SER A O 1
ATOM 639 N N . ALA A 1 84 ? 1.108 3.388 -10.140 1.00 89.88 84 ALA A N 1
ATOM 640 C CA . ALA A 1 84 ? 1.114 2.619 -11.388 1.00 89.88 84 ALA A CA 1
ATOM 641 C C . ALA A 1 84 ? 1.749 3.401 -12.550 1.00 89.88 84 ALA A C 1
ATOM 643 O O . ALA A 1 84 ? 2.518 2.844 -13.338 1.00 89.88 84 ALA A O 1
ATOM 644 N N . LEU A 1 85 ? 1.472 4.705 -12.635 1.00 91.38 85 LEU A N 1
ATOM 645 C CA . LEU A 1 85 ? 2.021 5.580 -13.668 1.00 91.38 85 LEU A CA 1
ATOM 646 C C . LEU A 1 85 ? 3.529 5.811 -13.494 1.00 91.38 85 LEU A C 1
ATOM 648 O O . LEU A 1 85 ? 4.263 5.802 -14.481 1.00 91.38 85 LEU A O 1
ATOM 652 N N . ILE A 1 86 ? 4.011 5.941 -12.257 1.00 91.62 86 ILE A N 1
ATOM 653 C CA . ILE A 1 86 ? 5.449 6.015 -11.962 1.00 91.62 86 ILE A CA 1
ATOM 654 C C . ILE A 1 86 ? 6.122 4.678 -12.299 1.00 91.62 86 ILE A C 1
ATOM 656 O O . ILE A 1 86 ? 7.148 4.662 -12.974 1.00 91.62 86 ILE A O 1
ATOM 660 N N . MET A 1 87 ? 5.532 3.544 -11.918 1.00 88.62 87 MET A N 1
ATOM 661 C CA . MET A 1 87 ? 6.112 2.216 -12.174 1.00 88.62 87 MET A CA 1
ATOM 662 C C . MET A 1 87 ? 6.147 1.866 -13.663 1.00 88.62 87 MET A C 1
ATOM 664 O O . MET A 1 87 ? 7.076 1.194 -14.113 1.00 88.62 87 MET A O 1
ATOM 668 N N . LYS A 1 88 ? 5.212 2.405 -14.454 1.00 89.44 88 LYS A N 1
ATOM 669 C CA . LYS A 1 88 ? 5.256 2.341 -15.920 1.00 89.44 88 LYS A CA 1
ATOM 670 C C . LYS A 1 88 ? 6.558 2.916 -16.493 1.00 89.44 88 LYS A C 1
ATOM 672 O O . LYS A 1 88 ? 7.017 2.414 -17.516 1.00 89.44 88 LYS A O 1
ATOM 677 N N . SER A 1 89 ? 7.147 3.935 -15.856 1.00 87.44 89 SER A N 1
ATOM 678 C CA . SER A 1 89 ? 8.412 4.537 -16.311 1.00 87.44 89 SER A CA 1
ATOM 679 C C . SER A 1 89 ? 9.622 3.618 -16.107 1.00 87.44 89 SER A C 1
ATOM 681 O O . SER A 1 89 ? 10.567 3.684 -16.885 1.00 87.44 89 SER A O 1
ATOM 683 N N . VAL A 1 90 ? 9.567 2.721 -15.116 1.00 86.25 90 VAL A N 1
ATOM 684 C CA . VAL A 1 90 ? 10.588 1.684 -14.894 1.00 86.25 90 VAL A CA 1
ATOM 685 C C . VAL A 1 90 ? 10.405 0.546 -15.897 1.00 86.25 90 VAL A C 1
ATOM 687 O O . VAL A 1 90 ? 11.353 0.102 -16.538 1.00 86.25 90 VAL A O 1
ATOM 690 N N . SER A 1 91 ? 9.170 0.066 -16.055 1.00 88.25 91 SER A N 1
ATOM 691 C CA . SER A 1 91 ? 8.822 -0.938 -17.057 1.00 88.25 91 SER A CA 1
ATOM 692 C C . SER A 1 91 ? 7.327 -0.910 -17.348 1.00 88.25 91 SER A C 1
ATOM 694 O O . SER A 1 91 ? 6.502 -0.849 -16.436 1.00 88.25 91 SER A O 1
ATOM 696 N N . ILE A 1 92 ? 6.951 -1.071 -18.620 1.00 88.94 92 ILE A N 1
ATOM 697 C CA . ILE A 1 92 ? 5.541 -1.188 -19.013 1.00 88.94 92 ILE A CA 1
ATOM 698 C C . ILE A 1 92 ? 4.847 -2.372 -18.317 1.00 88.94 92 ILE A C 1
ATOM 700 O O . ILE A 1 92 ? 3.683 -2.265 -17.942 1.00 88.94 92 ILE A O 1
ATOM 704 N N . ARG A 1 93 ? 5.575 -3.476 -18.084 1.00 88.62 93 ARG A N 1
ATOM 705 C CA . ARG A 1 93 ? 5.055 -4.658 -17.377 1.00 88.62 93 ARG A CA 1
ATOM 706 C C . ARG A 1 93 ? 4.835 -4.369 -15.895 1.00 88.62 93 ARG A C 1
ATOM 708 O O . ARG A 1 93 ? 3.773 -4.698 -15.384 1.00 88.62 93 ARG A O 1
ATOM 715 N N . ALA A 1 94 ? 5.781 -3.680 -15.251 1.00 87.56 94 ALA A N 1
ATOM 716 C CA . ALA A 1 94 ? 5.648 -3.255 -13.860 1.00 87.56 94 ALA A CA 1
ATOM 717 C C . ALA A 1 94 ? 4.425 -2.350 -13.663 1.00 87.56 94 ALA A C 1
ATOM 719 O O . ALA A 1 94 ? 3.638 -2.572 -12.750 1.00 87.56 94 ALA A O 1
ATOM 720 N N . GLY A 1 95 ? 4.211 -1.387 -14.566 1.00 87.44 95 GLY A N 1
ATOM 721 C CA . GLY A 1 95 ? 3.026 -0.527 -14.528 1.00 87.44 95 GLY A CA 1
ATOM 722 C C . GLY A 1 95 ? 1.710 -1.308 -14.627 1.00 87.44 95 GLY A C 1
ATOM 723 O O . GLY A 1 95 ? 0.776 -1.020 -13.883 1.00 87.44 95 GLY A O 1
ATOM 724 N N . ILE A 1 96 ? 1.641 -2.321 -15.500 1.00 91.88 96 ILE A N 1
ATOM 725 C CA . ILE A 1 96 ? 0.450 -3.176 -15.643 1.00 91.88 96 ILE A CA 1
ATOM 726 C C . ILE A 1 96 ? 0.234 -4.034 -14.390 1.00 91.88 96 ILE A C 1
ATOM 728 O O . ILE A 1 96 ? -0.886 -4.085 -13.886 1.00 91.88 96 ILE A O 1
ATOM 732 N N . GLU A 1 97 ? 1.280 -4.670 -13.854 1.00 88.81 97 GLU A N 1
ATOM 733 C CA . GLU A 1 97 ? 1.181 -5.465 -12.620 1.00 88.81 97 GLU A CA 1
ATOM 734 C C . GLU A 1 97 ? 0.709 -4.592 -11.441 1.00 88.81 97 GLU A C 1
ATOM 736 O O . GLU A 1 97 ? -0.235 -4.957 -10.736 1.00 88.81 97 GLU A O 1
ATOM 741 N N . THR A 1 98 ? 1.275 -3.389 -11.280 1.00 90.12 98 THR A N 1
ATOM 742 C CA . THR A 1 98 ? 0.837 -2.416 -10.266 1.00 90.12 98 THR A CA 1
ATOM 743 C C . THR A 1 98 ? -0.613 -1.972 -10.472 1.00 90.12 98 THR A C 1
ATOM 745 O O . THR A 1 98 ? -1.367 -1.855 -9.505 1.00 90.12 98 THR A O 1
ATOM 748 N N . PHE A 1 99 ? -1.034 -1.753 -11.718 1.00 90.75 99 PHE A N 1
ATOM 749 C CA . PHE A 1 99 ? -2.409 -1.371 -12.034 1.00 90.75 99 PHE A CA 1
ATOM 750 C C . PHE A 1 99 ? -3.416 -2.472 -11.674 1.00 90.75 99 PHE A C 1
ATOM 752 O O . PHE A 1 99 ? -4.460 -2.192 -11.082 1.00 90.75 99 PHE A O 1
ATOM 759 N N . VAL A 1 100 ? -3.085 -3.733 -11.963 1.00 90.88 100 VAL A N 1
ATOM 760 C CA . VAL A 1 100 ? -3.912 -4.885 -11.580 1.00 90.88 100 VAL A CA 1
ATOM 761 C C . VAL A 1 100 ? -4.042 -4.972 -10.056 1.00 90.88 100 VAL A C 1
ATOM 763 O O . VAL A 1 100 ? -5.158 -5.109 -9.552 1.00 90.88 100 VAL A O 1
ATOM 766 N N . ILE A 1 101 ? -2.940 -4.812 -9.311 1.00 88.69 101 ILE A N 1
ATOM 767 C CA . ILE A 1 101 ? -2.960 -4.783 -7.837 1.00 88.69 101 ILE A CA 1
ATOM 768 C C . ILE A 1 101 ? -3.904 -3.684 -7.322 1.00 88.69 101 ILE A C 1
ATOM 770 O O . ILE A 1 101 ? -4.717 -3.947 -6.434 1.00 88.69 101 ILE A O 1
ATOM 774 N N . ALA A 1 102 ? -3.843 -2.478 -7.895 1.00 88.88 102 ALA A N 1
ATOM 775 C CA . ALA A 1 102 ? -4.716 -1.370 -7.510 1.00 88.88 102 ALA A CA 1
ATOM 776 C C . ALA A 1 102 ? -6.206 -1.716 -7.697 1.00 88.88 102 ALA A C 1
ATOM 778 O O . ALA A 1 102 ? -7.009 -1.493 -6.789 1.00 88.88 102 ALA A O 1
ATOM 779 N N . ILE A 1 103 ? -6.582 -2.332 -8.825 1.00 90.50 103 ILE A N 1
ATOM 780 C CA . ILE A 1 103 ? -7.967 -2.773 -9.073 1.00 90.50 103 ILE A CA 1
ATOM 781 C C . ILE A 1 103 ? -8.427 -3.776 -8.009 1.00 90.50 103 ILE A C 1
ATOM 783 O O . ILE A 1 103 ? -9.513 -3.614 -7.446 1.00 90.50 103 ILE A O 1
ATOM 787 N N . PHE A 1 104 ? -7.609 -4.787 -7.701 1.00 89.00 104 PHE A N 1
ATOM 788 C CA . PHE A 1 104 ? -7.950 -5.794 -6.691 1.00 89.00 104 PHE A CA 1
ATOM 789 C C . PHE A 1 104 ? -8.199 -5.175 -5.315 1.00 89.00 104 PHE A C 1
ATOM 791 O O . PHE A 1 104 ? -9.151 -5.558 -4.635 1.00 89.00 104 PHE A O 1
ATOM 798 N N . VAL A 1 105 ? -7.390 -4.191 -4.919 1.00 84.44 105 VAL A N 1
ATOM 799 C CA . VAL A 1 105 ? -7.562 -3.484 -3.643 1.00 84.44 105 VAL A CA 1
ATOM 800 C C . VAL A 1 105 ? -8.871 -2.696 -3.627 1.00 84.44 105 VAL A C 1
ATOM 802 O O . VAL A 1 105 ? -9.630 -2.801 -2.664 1.00 84.44 105 VAL A O 1
ATOM 805 N N . VAL A 1 106 ? -9.192 -1.967 -4.700 1.00 85.25 106 VAL A N 1
ATOM 806 C CA . VAL A 1 106 ? -10.451 -1.205 -4.797 1.00 85.25 106 VAL A CA 1
ATOM 807 C C . VAL A 1 106 ? -11.669 -2.116 -4.710 1.00 85.25 106 VAL A C 1
ATOM 809 O O . VAL A 1 106 ? -12.621 -1.813 -3.984 1.00 85.25 106 VAL A O 1
ATOM 812 N N . ILE A 1 107 ? -11.636 -3.242 -5.424 1.00 87.94 107 ILE A N 1
ATOM 813 C CA . ILE A 1 107 ? -12.700 -4.245 -5.362 1.00 87.94 107 ILE A CA 1
ATOM 814 C C . ILE A 1 107 ? -12.796 -4.807 -3.944 1.00 87.94 107 ILE A C 1
ATOM 816 O O . ILE A 1 107 ? -13.891 -4.833 -3.392 1.00 87.94 107 ILE A O 1
ATOM 820 N N . GLY A 1 108 ? -11.676 -5.190 -3.325 1.00 84.44 108 GLY A N 1
ATOM 821 C CA . GLY A 1 108 ? -11.648 -5.741 -1.970 1.00 84.44 108 GLY A CA 1
ATOM 822 C C . GLY A 1 108 ? -12.247 -4.795 -0.928 1.00 84.44 108 GLY A C 1
ATOM 823 O O . GLY A 1 108 ? -13.100 -5.213 -0.142 1.00 84.44 108 GLY A O 1
ATOM 824 N N . VAL A 1 109 ? -11.883 -3.509 -0.959 1.00 80.81 109 VAL A N 1
ATOM 825 C CA . VAL A 1 109 ? -12.421 -2.498 -0.028 1.00 80.81 109 VAL A CA 1
ATOM 826 C C . VAL A 1 109 ? -13.920 -2.298 -0.233 1.00 80.81 109 VAL A C 1
ATOM 828 O O . VAL A 1 109 ? -14.659 -2.213 0.746 1.00 80.81 109 VAL A O 1
ATOM 831 N N . LYS A 1 110 ? -14.395 -2.275 -1.485 1.00 82.31 110 LYS A N 1
ATOM 832 C CA . LYS A 1 110 ? -15.835 -2.213 -1.757 1.00 82.31 110 LYS A CA 1
ATOM 833 C C . LYS A 1 110 ? -16.559 -3.482 -1.332 1.00 82.31 110 LYS A C 1
ATOM 835 O O . LYS A 1 110 ? -17.666 -3.371 -0.829 1.00 82.31 110 LYS A O 1
ATOM 840 N N . LEU A 1 111 ? -15.966 -4.658 -1.523 1.00 85.25 111 LEU A N 1
ATOM 841 C CA . LEU A 1 111 ? -16.609 -5.953 -1.295 1.00 85.25 111 LEU A CA 1
ATOM 842 C C . LEU A 1 111 ? -16.672 -6.330 0.193 1.00 85.25 111 LEU A C 1
ATOM 844 O O . LEU A 1 111 ? -17.641 -6.951 0.625 1.00 85.25 111 LEU A O 1
ATOM 848 N N . THR A 1 112 ? -15.681 -5.905 0.980 1.00 81.94 112 THR A N 1
ATOM 849 C CA . THR A 1 112 ? -15.587 -6.160 2.428 1.00 81.94 112 THR A CA 1
ATOM 850 C C . THR A 1 112 ? -16.879 -5.830 3.187 1.00 81.94 112 THR A C 1
ATOM 852 O O . THR A 1 112 ? -17.403 -6.731 3.833 1.00 81.94 112 THR A O 1
ATOM 855 N N . PRO A 1 113 ? -17.467 -4.618 3.108 1.00 77.62 113 PRO A N 1
ATOM 856 C CA . PRO A 1 113 ? -18.703 -4.316 3.831 1.00 77.62 113 PRO A CA 1
ATOM 857 C C . PRO A 1 113 ? -19.897 -5.178 3.386 1.00 77.62 113 PRO A C 1
ATOM 859 O O . PRO A 1 113 ? -20.730 -5.514 4.224 1.00 77.62 113 PRO A O 1
ATOM 862 N N . TYR A 1 114 ? -19.978 -5.582 2.110 1.00 80.44 114 TYR A N 1
ATOM 863 C CA . TYR A 1 114 ? -21.053 -6.461 1.622 1.00 80.44 114 TYR A CA 1
ATOM 864 C C . TYR A 1 114 ? -20.898 -7.907 2.099 1.00 80.44 114 TYR A C 1
ATOM 866 O O . TYR A 1 114 ? -21.890 -8.570 2.390 1.00 80.44 114 TYR A O 1
ATOM 874 N N . ILE A 1 115 ? -19.667 -8.417 2.159 1.00 84.81 115 ILE A N 1
ATOM 875 C CA . ILE A 1 115 ? -19.405 -9.772 2.653 1.00 84.81 115 ILE A CA 1
ATOM 876 C C . ILE A 1 115 ? -19.572 -9.804 4.168 1.00 84.81 115 ILE A C 1
ATOM 878 O O . ILE A 1 115 ? -20.277 -10.669 4.681 1.00 84.81 115 ILE A O 1
ATOM 882 N N . SER A 1 116 ? -18.981 -8.844 4.881 1.00 79.44 116 SER A N 1
ATOM 883 C CA . SER A 1 116 ? -19.101 -8.749 6.332 1.00 79.44 116 SER A CA 1
ATOM 884 C C . SER A 1 116 ? -20.556 -8.601 6.757 1.00 79.44 116 SER A C 1
ATOM 886 O O . SER A 1 116 ? -20.959 -9.261 7.705 1.00 79.44 116 SER A O 1
ATOM 888 N N . SER A 1 117 ? -21.379 -7.823 6.043 1.00 75.75 117 SER A N 1
ATOM 889 C CA . SER A 1 117 ? -22.806 -7.735 6.371 1.00 75.75 117 SER A CA 1
ATOM 890 C C . SER A 1 117 ? -23.520 -9.077 6.213 1.00 75.75 117 SER A C 1
ATOM 892 O O . SER A 1 117 ? -24.306 -9.426 7.086 1.00 75.75 117 SER A O 1
ATOM 894 N N . LYS A 1 118 ? -23.205 -9.873 5.182 1.00 74.44 118 LYS A N 1
ATOM 895 C CA . LYS A 1 118 ? -23.791 -11.212 4.989 1.00 74.44 118 LYS A CA 1
ATOM 896 C C . LYS A 1 118 ? -23.290 -12.256 5.988 1.00 74.44 118 LYS A C 1
ATOM 898 O O . LYS A 1 118 ? -24.091 -13.036 6.489 1.00 74.44 118 LYS A O 1
ATOM 903 N N . ILE A 1 119 ? -21.992 -12.274 6.292 1.00 74.88 119 ILE A N 1
ATOM 904 C CA . ILE A 1 119 ? -21.406 -13.222 7.255 1.00 74.88 119 ILE A CA 1
ATOM 905 C C . ILE A 1 119 ? -21.876 -12.893 8.674 1.00 74.88 119 ILE A C 1
ATOM 907 O O . ILE A 1 119 ? -22.271 -13.789 9.412 1.00 74.88 119 ILE A O 1
ATOM 911 N N . ILE A 1 120 ? -21.896 -11.610 9.044 1.00 58.91 120 ILE A N 1
ATOM 912 C CA . ILE A 1 120 ? -22.360 -11.182 10.366 1.00 58.91 120 ILE A CA 1
ATOM 913 C C . ILE A 1 120 ? -23.875 -11.399 10.502 1.00 58.91 120 ILE A C 1
ATOM 915 O O . ILE A 1 120 ? -24.302 -11.830 11.567 1.00 58.91 120 ILE A O 1
ATOM 919 N N . PHE A 1 121 ? -24.688 -11.202 9.449 1.00 50.22 121 PHE A N 1
ATOM 920 C CA . PHE A 1 121 ? -26.108 -11.602 9.473 1.00 50.22 121 PHE A CA 1
ATOM 921 C C . PHE A 1 121 ? -26.277 -13.101 9.758 1.00 50.22 121 PHE A C 1
ATOM 923 O O . PHE A 1 121 ? -27.090 -13.469 10.601 1.00 50.22 121 PHE A O 1
ATOM 930 N N . ASN A 1 122 ? -25.458 -13.949 9.130 1.00 44.62 122 ASN A N 1
ATOM 931 C CA . ASN A 1 122 ? -25.476 -15.397 9.346 1.00 44.62 122 ASN A CA 1
ATOM 932 C C . ASN A 1 122 ? -25.036 -15.789 10.777 1.00 44.62 122 ASN A C 1
ATOM 934 O O . ASN A 1 122 ? -25.528 -16.762 11.341 1.00 44.62 122 ASN A O 1
ATOM 938 N N . GLU A 1 123 ? -24.145 -15.009 11.399 1.00 52.09 123 GLU A N 1
ATOM 939 C CA . GLU A 1 123 ? -23.716 -15.200 12.794 1.00 52.09 123 GLU A CA 1
ATOM 940 C C . GLU A 1 123 ? -24.775 -14.720 13.817 1.00 52.09 123 GLU A C 1
ATOM 942 O O . GLU A 1 123 ? -24.898 -15.291 14.903 1.00 52.09 123 GLU A O 1
ATOM 947 N N . GLN A 1 124 ? -25.564 -13.684 13.491 1.00 43.78 124 GLN A N 1
ATOM 948 C CA . GLN A 1 124 ? -26.666 -13.197 14.340 1.00 43.78 124 GLN A CA 1
ATOM 949 C C . GLN A 1 124 ? -27.885 -14.132 14.312 1.00 43.78 124 GLN A C 1
ATOM 951 O O . GLN A 1 124 ? -28.490 -14.359 15.361 1.00 43.78 124 GLN A O 1
ATOM 956 N N . GLU A 1 125 ? -28.212 -14.715 13.154 1.00 45.19 125 GLU A N 1
ATOM 957 C CA . GLU A 1 125 ? -29.308 -15.687 13.019 1.00 45.19 125 GLU A CA 1
ATOM 958 C C . GLU A 1 125 ? -29.028 -16.948 13.856 1.00 45.19 125 GLU A C 1
ATOM 960 O O . GLU A 1 125 ? -29.850 -17.367 14.673 1.00 45.19 125 GLU A O 1
ATOM 965 N N . LYS A 1 126 ? -27.791 -17.462 13.788 1.00 42.53 126 LYS A N 1
ATOM 966 C CA . LYS A 1 126 ? -27.349 -18.620 14.579 1.00 42.53 126 LYS A CA 1
ATOM 967 C C . LYS A 1 126 ? -27.357 -18.358 16.092 1.00 42.53 126 LYS A C 1
ATOM 969 O O . LYS A 1 126 ? -27.611 -19.267 16.878 1.00 42.53 126 LYS A O 1
ATOM 974 N N . LYS A 1 127 ? -27.104 -17.116 16.527 1.00 38.97 127 LYS A N 1
ATOM 975 C CA . LYS A 1 127 ? -27.196 -16.728 17.947 1.00 38.97 127 LYS A CA 1
ATOM 976 C C . LYS A 1 127 ? -28.637 -16.603 18.453 1.00 38.97 127 LYS A C 1
ATOM 978 O O . LYS A 1 127 ? -28.848 -16.784 19.649 1.00 38.97 127 LYS A O 1
ATOM 983 N N . GLN A 1 128 ? -29.605 -16.293 17.588 1.00 40.62 128 GLN A N 1
ATOM 984 C CA . GLN A 1 128 ? -31.027 -16.256 17.952 1.00 40.62 128 GLN A CA 1
ATOM 985 C C . GLN A 1 128 ? -31.666 -17.648 17.992 1.00 40.62 128 GLN A C 1
ATOM 987 O O . GLN A 1 128 ? -32.550 -17.871 18.814 1.00 40.62 128 GLN A O 1
ATOM 992 N N . GLU A 1 129 ? -31.211 -18.583 17.159 1.00 37.31 129 GLU A N 1
ATOM 993 C CA . GLU A 1 129 ? -31.734 -19.955 17.131 1.00 37.31 129 GLU A CA 1
ATOM 994 C C . GLU A 1 129 ? -31.241 -20.804 18.318 1.00 37.31 129 GLU A C 1
ATOM 996 O O . GLU A 1 129 ? -31.998 -21.593 18.862 1.00 37.31 129 GLU A O 1
ATOM 1001 N N . ILE A 1 130 ? -30.008 -20.584 18.793 1.00 48.78 130 ILE A N 1
ATOM 1002 C CA . ILE A 1 130 ? -29.457 -21.266 19.986 1.00 48.78 130 ILE A CA 1
ATOM 1003 C C . ILE A 1 130 ? -30.022 -20.679 21.302 1.00 48.78 130 ILE A C 1
ATOM 1005 O O . ILE A 1 130 ? -29.868 -21.268 22.369 1.00 48.78 130 ILE A O 1
ATOM 1009 N N . ALA A 1 131 ? -30.667 -19.509 21.244 1.00 44.59 131 ALA A N 1
ATOM 1010 C CA . ALA A 1 131 ? -31.281 -18.833 22.392 1.00 44.59 131 ALA A CA 1
ATOM 1011 C C . ALA A 1 131 ? -32.811 -19.031 22.489 1.00 44.59 131 ALA A C 1
ATOM 1013 O O . ALA A 1 131 ? -33.457 -18.353 23.292 1.00 44.59 131 ALA A O 1
ATOM 1014 N N . LYS A 1 132 ? -33.384 -19.927 21.677 1.00 39.53 132 LYS A N 1
ATOM 1015 C CA . LYS A 1 132 ? -34.782 -20.378 21.733 1.00 39.53 132 LYS A CA 1
ATOM 1016 C C . LYS A 1 132 ? -34.848 -21.838 22.159 1.00 39.53 132 LYS A C 1
ATOM 1018 O O . LYS A 1 132 ? -35.857 -22.177 22.812 1.00 39.53 132 LYS A O 1
#

Foldseek 3Di:
DPDPVDPDPVVVVVVVVVVVVVVDVLVVLLLVLCVVQDPDDSVVVVVVVVVVVVVVVVVLVVLCVPVNPVSSLVVVLVVLLVVLVVLVVSPVVSSVSSVVSSVVVNCCVVCVVVVCVVVVVVVVVVVVVVVD

Radius of gyration: 19.07 Å; chains: 1; bounding box: 53×40×47 Å

Secondary structure (DSSP, 8-state):
--------HHHHHHHHHHHHHHS-HHHHHHHHHHHHH--S-HHHHHHHHHHHHHHHHHHHHHHHHHHHHHHHHHHHHHHHHHHHHHHHHH-HHHHHHHHHHHHHHHHHHHHHHHHHHHHHHHHHHHHHHTT-